Protein AF-A0A0F0FFL7-F1 (afdb_monomer)

Secondary structure (DSSP, 8-state):
-HHHHHTTS------GGGTHHHHHTTSS----GGGPPP-----------SS--HHHHHHHHHHHHHHHHSPP-

Structure (mmCIF, N/CA/C/O backbone):
data_AF-A0A0F0FFL7-F1
#
_entry.id   AF-A0A0F0FFL7-F1
#
loop_
_atom_site.group_PDB
_atom_site.id
_atom_site.type_symbol
_atom_site.label_atom_id
_atom_site.label_alt_id
_atom_site.label_comp_id
_atom_site.label_asym_id
_atom_site.label_entity_id
_atom_site.label_seq_id
_atom_site.pdbx_PDB_ins_code
_atom_site.Cartn_x
_atom_site.Cartn_y
_atom_site.Cartn_z
_atom_site.occupancy
_atom_site.B_iso_or_equiv
_atom_site.auth_seq_id
_atom_site.auth_comp_id
_atom_site.auth_asym_id
_atom_site.auth_atom_id
_atom_site.pdbx_PDB_model_num
ATOM 1 N N . MET A 1 1 ? -11.154 -6.710 -0.243 1.00 89.25 1 MET A N 1
ATOM 2 C CA . MET A 1 1 ? -10.637 -6.875 1.136 1.00 89.25 1 MET A CA 1
ATOM 3 C C . MET A 1 1 ? -11.004 -5.684 2.009 1.00 89.25 1 MET A C 1
ATOM 5 O O . MET A 1 1 ? -11.611 -5.919 3.042 1.00 89.25 1 MET A O 1
ATOM 9 N N . VAL A 1 2 ? -10.737 -4.443 1.578 1.00 95.44 2 VAL A N 1
ATOM 10 C CA . VAL A 1 2 ? -11.160 -3.216 2.292 1.00 95.44 2 VAL A CA 1
ATOM 11 C C . VAL A 1 2 ? -12.655 -3.219 2.630 1.00 95.44 2 VAL A C 1
ATOM 13 O O . VAL A 1 2 ? -13.006 -3.115 3.797 1.00 95.44 2 VAL A O 1
ATOM 16 N N . GLU A 1 3 ? -13.524 -3.474 1.648 1.00 96.25 3 GLU A N 1
ATOM 17 C CA . GLU A 1 3 ? -14.981 -3.536 1.871 1.00 96.25 3 GLU A CA 1
ATOM 18 C C . GLU A 1 3 ? -15.411 -4.561 2.929 1.00 96.25 3 GLU A C 1
ATOM 20 O O . GLU A 1 3 ? -16.312 -4.308 3.718 1.00 96.25 3 GLU A O 1
ATOM 25 N N . ALA A 1 4 ? -14.741 -5.716 2.997 1.00 96.12 4 ALA A N 1
ATOM 26 C CA . ALA A 1 4 ? -15.053 -6.729 4.002 1.00 96.12 4 ALA A CA 1
ATOM 27 C C . ALA A 1 4 ? -14.647 -6.272 5.414 1.00 96.12 4 ALA A C 1
ATOM 29 O O . ALA A 1 4 ? -15.368 -6.541 6.373 1.00 96.12 4 ALA A O 1
ATOM 30 N N . ALA A 1 5 ? -13.525 -5.555 5.541 1.00 97.12 5 ALA A N 1
ATOM 31 C CA . ALA A 1 5 ? -13.114 -4.948 6.805 1.00 97.12 5 ALA A CA 1
ATOM 32 C C . ALA A 1 5 ? -14.068 -3.816 7.223 1.00 97.12 5 ALA A C 1
ATOM 34 O O . ALA A 1 5 ? -14.468 -3.757 8.381 1.00 97.12 5 ALA A O 1
ATOM 35 N N . LEU A 1 6 ? -14.509 -2.981 6.274 1.00 97.12 6 LEU A N 1
ATOM 36 C CA . LEU A 1 6 ? -15.520 -1.943 6.513 1.00 97.12 6 LEU A CA 1
ATOM 37 C C . LEU A 1 6 ? -16.871 -2.525 6.947 1.00 97.12 6 LEU A C 1
ATOM 39 O O . LEU A 1 6 ? -17.550 -1.942 7.787 1.00 97.12 6 LEU A O 1
ATOM 43 N N . ALA A 1 7 ? -17.243 -3.689 6.415 1.00 97.56 7 ALA A N 1
ATOM 44 C CA . ALA A 1 7 ? -18.441 -4.423 6.812 1.00 97.56 7 ALA A CA 1
ATOM 45 C C . ALA A 1 7 ? -18.289 -5.196 8.141 1.00 97.56 7 ALA A C 1
ATOM 47 O O . ALA A 1 7 ? -19.224 -5.880 8.553 1.00 97.56 7 ALA A O 1
ATOM 48 N N . GLY A 1 8 ? -17.129 -5.131 8.808 1.00 95.81 8 GLY A N 1
ATOM 49 C CA . GLY A 1 8 ? -16.884 -5.816 10.082 1.00 95.81 8 GLY A CA 1
ATOM 50 C C . GLY A 1 8 ? -16.713 -7.335 9.969 1.00 95.81 8 GLY A C 1
ATOM 51 O O . GLY A 1 8 ? -16.829 -8.043 10.966 1.00 95.81 8 GLY A O 1
ATOM 52 N N . ILE A 1 9 ? -16.434 -7.852 8.770 1.00 97.12 9 ILE A N 1
ATOM 53 C CA . ILE A 1 9 ? -16.317 -9.296 8.502 1.00 97.12 9 ILE A CA 1
ATOM 54 C C . ILE A 1 9 ? -14.922 -9.827 8.890 1.00 97.12 9 ILE A C 1
ATOM 56 O O . ILE A 1 9 ? -14.735 -11.030 9.060 1.00 97.12 9 ILE A O 1
ATOM 60 N N . GLY A 1 10 ? -13.928 -8.949 9.058 1.00 94.50 10 GLY A N 1
ATOM 61 C CA . GLY A 1 10 ? -12.587 -9.343 9.484 1.00 94.50 10 GLY A CA 1
ATOM 62 C C . GLY A 1 10 ? -11.552 -8.224 9.400 1.00 94.50 10 GLY A C 1
ATOM 63 O O . GLY A 1 10 ? -11.887 -7.044 9.341 1.00 94.50 10 GLY A O 1
ATOM 64 N N . ILE A 1 11 ? -10.278 -8.620 9.386 1.00 95.3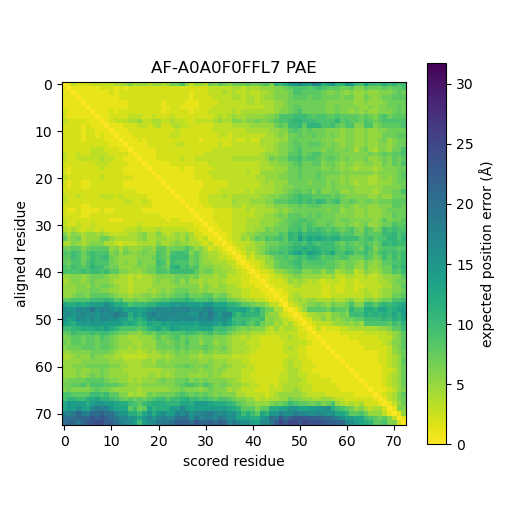8 11 ILE A N 1
ATOM 65 C CA . ILE A 1 1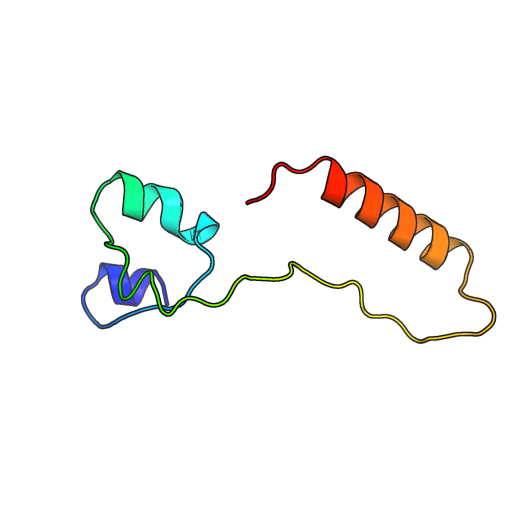1 ? -9.112 -7.729 9.306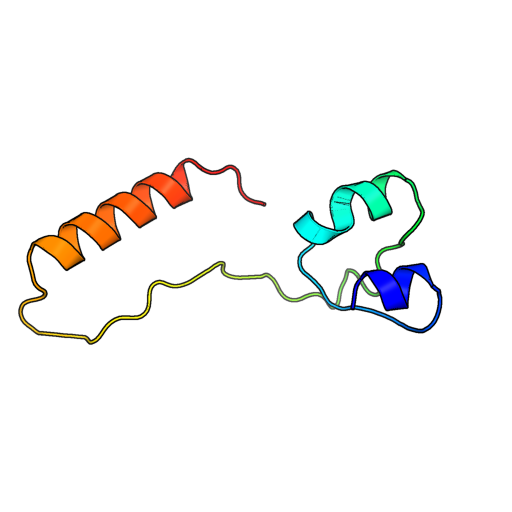 1.00 95.38 11 ILE A CA 1
ATOM 66 C C . ILE A 1 11 ? -8.547 -7.774 7.882 1.00 95.38 11 ILE A C 1
ATOM 68 O O . ILE A 1 11 ? -8.495 -8.837 7.264 1.00 95.38 11 ILE A O 1
ATOM 72 N N . ALA A 1 12 ? -8.094 -6.631 7.367 1.00 94.38 12 ALA A N 1
ATOM 73 C CA . ALA A 1 12 ? -7.413 -6.538 6.081 1.00 94.38 12 ALA A CA 1
ATOM 74 C C . ALA A 1 12 ? -5.994 -5.992 6.265 1.00 94.38 12 ALA A C 1
ATOM 76 O O . ALA A 1 12 ? -5.791 -5.006 6.968 1.00 94.38 12 ALA A O 1
ATOM 77 N N . TRP A 1 13 ? -5.026 -6.619 5.596 1.00 92.44 13 TRP A N 1
ATOM 78 C CA . TRP A 1 13 ? -3.685 -6.072 5.424 1.00 92.44 13 TRP A CA 1
ATOM 79 C C . TRP A 1 13 ? -3.569 -5.546 3.997 1.00 92.44 13 TRP A C 1
ATOM 81 O O . TRP A 1 13 ? -3.601 -6.317 3.036 1.00 92.44 13 TRP A O 1
ATOM 91 N N . VAL A 1 14 ? -3.546 -4.224 3.866 1.00 91.38 14 VAL A N 1
ATOM 92 C CA . VAL A 1 14 ? -3.570 -3.503 2.591 1.00 91.38 14 VAL A CA 1
ATOM 93 C C . VAL A 1 14 ? -2.670 -2.269 2.683 1.00 91.38 14 VAL A C 1
ATOM 95 O O . VA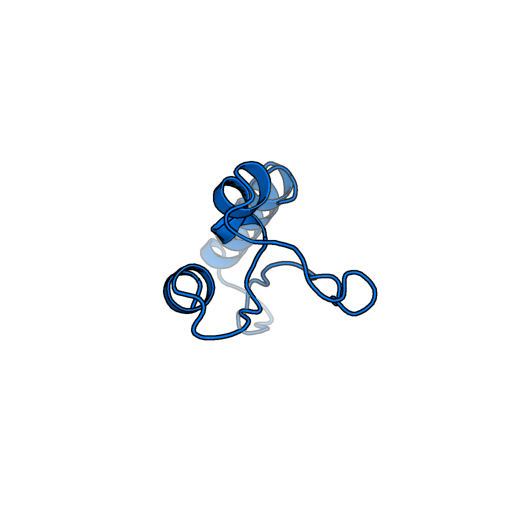L A 1 14 ? -2.396 -1.813 3.794 1.00 91.38 14 VAL A O 1
ATOM 98 N N . PRO A 1 15 ? -2.217 -1.721 1.544 1.00 89.69 15 PRO A N 1
ATOM 99 C CA . PRO A 1 15 ? -1.540 -0.428 1.503 1.00 89.69 15 PRO A CA 1
ATOM 100 C C . PRO A 1 15 ? -2.360 0.684 2.176 1.00 89.69 15 PRO A C 1
ATOM 102 O O . PRO A 1 15 ? -3.579 0.751 2.009 1.00 89.69 15 PRO A O 1
ATOM 105 N N . GLU A 1 16 ? -1.688 1.537 2.951 1.00 88.62 16 GLU A N 1
ATOM 106 C CA . GLU A 1 16 ? -2.328 2.587 3.755 1.00 88.62 16 GLU A CA 1
ATOM 107 C C . GLU A 1 16 ? -3.037 3.635 2.887 1.00 88.62 16 GLU A C 1
ATOM 109 O O . GLU A 1 16 ? -4.130 4.087 3.225 1.00 88.62 16 GLU A O 1
ATOM 114 N N . ASP A 1 17 ? -2.481 3.944 1.716 1.00 87.88 17 ASP A N 1
ATOM 115 C CA . ASP A 1 17 ? -3.053 4.869 0.734 1.00 87.88 17 ASP A CA 1
ATOM 116 C C . ASP A 1 17 ? -4.451 4.449 0.251 1.00 87.88 17 ASP A C 1
ATOM 118 O O . ASP A 1 17 ? -5.305 5.302 0.010 1.00 87.88 17 ASP A O 1
ATOM 122 N N . GLN A 1 18 ? -4.734 3.145 0.182 1.00 92.06 18 GLN A N 1
ATOM 123 C CA . GLN A 1 18 ? -6.058 2.629 -0.186 1.00 92.06 18 GLN A CA 1
ATOM 124 C C . GLN A 1 18 ? -7.114 2.848 0.903 1.00 92.06 18 GLN A C 1
ATOM 126 O O . GLN A 1 18 ? -8.309 2.746 0.624 1.00 92.06 18 GLN A O 1
ATOM 131 N N . VAL A 1 19 ? -6.696 3.109 2.143 1.00 94.88 19 VAL A N 1
ATOM 132 C CA . VAL A 1 19 ? -7.587 3.225 3.306 1.00 94.88 19 VAL A CA 1
ATOM 133 C C . VAL A 1 19 ? -7.432 4.537 4.071 1.00 94.88 19 VAL A C 1
ATOM 135 O O . VAL A 1 19 ? -8.124 4.726 5.070 1.00 94.88 19 VAL A O 1
ATOM 138 N N . ALA A 1 20 ? -6.596 5.464 3.600 1.00 94.56 20 ALA A N 1
ATOM 139 C CA . ALA A 1 20 ? -6.274 6.714 4.286 1.00 94.56 20 ALA A CA 1
ATOM 140 C C . ALA A 1 20 ? -7.527 7.509 4.697 1.00 94.56 20 ALA A C 1
ATOM 142 O O . ALA A 1 20 ? -7.653 7.925 5.848 1.00 94.56 20 ALA A O 1
ATOM 143 N N . GLU A 1 21 ? -8.513 7.646 3.805 1.00 96.00 21 GLU A N 1
ATOM 144 C CA . GLU A 1 21 ? -9.779 8.325 4.121 1.00 96.00 21 GLU A CA 1
ATOM 145 C C . GLU A 1 21 ? -10.615 7.571 5.165 1.00 96.00 21 GLU A C 1
ATOM 147 O O . GLU A 1 21 ? -11.303 8.172 5.995 1.00 96.00 21 GLU A O 1
ATOM 152 N N . HIS A 1 22 ? -10.578 6.240 5.144 1.00 96.75 22 HIS A N 1
ATOM 153 C CA . HIS A 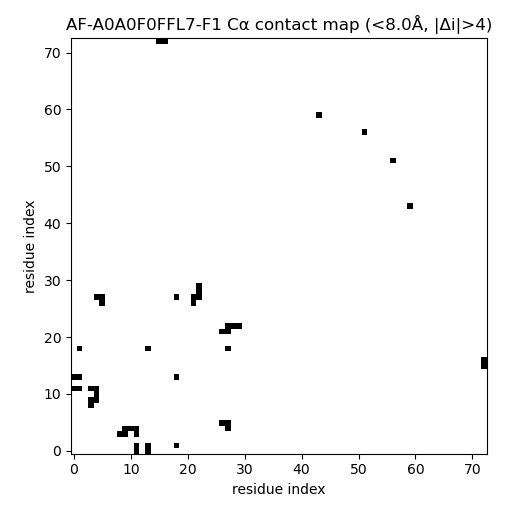1 22 ? -11.289 5.403 6.106 1.00 96.75 22 HIS A CA 1
ATOM 154 C C . HIS A 1 22 ? -10.647 5.458 7.495 1.00 96.75 22 HIS A C 1
ATOM 156 O O . HIS A 1 22 ? -11.374 5.472 8.487 1.00 96.75 22 HIS A O 1
ATOM 162 N N . LEU A 1 23 ? -9.317 5.552 7.563 1.00 95.56 23 LEU A N 1
ATOM 163 C CA . LEU A 1 23 ? -8.577 5.782 8.803 1.00 95.56 23 LEU A CA 1
ATOM 164 C C . LEU A 1 23 ? -8.849 7.191 9.348 1.00 95.56 23 LEU A C 1
ATOM 166 O O . LEU A 1 23 ? -9.216 7.338 10.511 1.00 95.56 23 LEU A O 1
ATOM 170 N N . ALA A 1 24 ? -8.768 8.219 8.497 1.00 96.94 24 ALA A N 1
ATOM 171 C CA . ALA A 1 24 ? -9.032 9.607 8.881 1.00 96.94 24 ALA A CA 1
ATOM 172 C C . ALA A 1 24 ? -10.474 9.828 9.373 1.00 96.94 24 ALA A C 1
ATOM 174 O O . ALA A 1 24 ? -10.705 10.603 10.298 1.00 96.94 24 ALA A O 1
ATOM 175 N N . SER A 1 25 ? -11.446 9.125 8.783 1.00 96.94 25 SER A N 1
ATOM 176 C CA . SER A 1 25 ? -12.854 9.159 9.212 1.00 96.94 25 SER A CA 1
ATOM 177 C C . SER A 1 25 ? -13.179 8.228 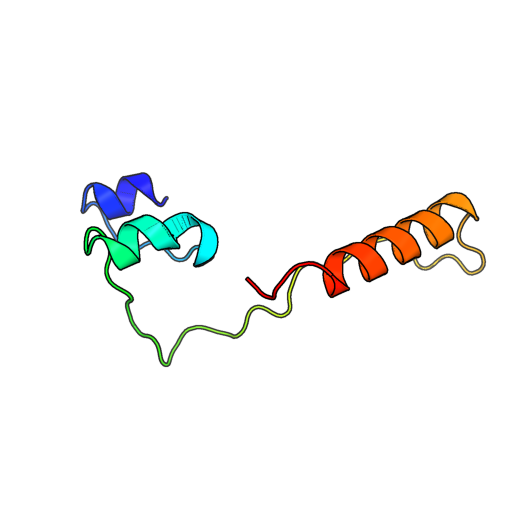10.387 1.00 96.94 25 SER A C 1
ATOM 179 O O . SER A 1 25 ? -14.328 8.197 10.824 1.00 96.94 25 SER A O 1
ATOM 181 N N . GLY A 1 26 ? -12.213 7.451 10.890 1.00 96.31 26 GLY A N 1
ATOM 182 C CA . GLY A 1 26 ? -12.420 6.490 11.979 1.00 96.31 26 GLY A CA 1
ATOM 183 C C . GLY A 1 26 ? -13.281 5.276 11.609 1.00 96.31 26 GLY A C 1
ATOM 184 O O . GLY A 1 26 ? -13.685 4.520 12.489 1.00 96.31 26 GLY A O 1
ATOM 185 N N . ARG A 1 27 ? -13.570 5.072 10.315 1.00 97.00 27 ARG A N 1
ATOM 186 C CA . ARG A 1 27 ? -14.296 3.891 9.811 1.00 97.00 27 ARG A CA 1
ATOM 187 C C . ARG A 1 27 ? -13.445 2.626 9.867 1.00 97.00 27 ARG A C 1
ATOM 189 O O . ARG A 1 27 ? -13.986 1.531 9.974 1.00 97.00 27 ARG A O 1
ATOM 196 N N . LEU A 1 28 ? -12.128 2.784 9.778 1.00 96.94 28 LEU A N 1
ATOM 197 C CA . LEU A 1 28 ? -11.146 1.740 10.038 1.00 96.94 28 LEU A CA 1
ATOM 198 C C . LEU A 1 28 ? -10.189 2.218 11.124 1.00 96.94 28 LEU A C 1
ATOM 200 O O . LEU A 1 28 ? -9.978 3.417 11.297 1.00 96.94 28 LEU A O 1
ATOM 204 N N . ILE A 1 29 ? -9.584 1.263 11.824 1.00 95.31 29 ILE A N 1
ATOM 205 C CA . ILE A 1 29 ? -8.545 1.522 12.818 1.00 95.31 29 ILE A CA 1
ATOM 206 C C . ILE A 1 29 ? -7.296 0.698 12.490 1.00 95.31 29 ILE A C 1
ATOM 208 O O . ILE A 1 29 ? -7.424 -0.442 12.032 1.00 95.31 29 ILE A O 1
ATOM 212 N N . PRO A 1 30 ? -6.087 1.239 12.716 1.00 93.56 30 PRO A N 1
ATOM 213 C CA . PRO A 1 30 ? -4.858 0.482 12.539 1.00 93.56 30 PRO A CA 1
ATOM 214 C C . PRO A 1 30 ? -4.743 -0.599 13.619 1.00 93.56 30 PRO A C 1
ATOM 216 O O . PRO A 1 30 ? -5.017 -0.359 14.797 1.00 93.56 30 PRO A O 1
ATOM 219 N N . LEU A 1 31 ? -4.302 -1.792 13.222 1.00 93.38 31 LEU A N 1
ATOM 220 C CA . LEU A 1 31 ? -4.069 -2.918 14.123 1.00 93.38 31 LEU A CA 1
ATOM 221 C C . LEU A 1 31 ? -2.590 -3.298 14.109 1.00 93.38 31 LEU A C 1
ATOM 223 O O . LEU A 1 31 ? -1.965 -3.327 13.054 1.00 93.38 31 LEU A O 1
ATOM 227 N N . LEU A 1 32 ? -2.049 -3.624 15.287 1.00 91.81 32 LEU A N 1
ATOM 228 C CA . LEU A 1 32 ? -0.677 -4.121 15.464 1.00 91.81 32 LEU A CA 1
ATOM 229 C C . LEU A 1 32 ? 0.407 -3.244 14.787 1.00 91.81 32 LEU A C 1
ATOM 231 O O . LEU A 1 32 ? 1.236 -3.769 14.044 1.00 91.81 32 LEU A O 1
ATOM 235 N N . PRO A 1 33 ? 0.477 -1.925 15.057 1.00 85.88 33 PRO A N 1
ATOM 236 C CA . PRO A 1 33 ? 1.395 -1.020 14.353 1.00 85.88 33 PRO A CA 1
ATOM 237 C C . PRO A 1 33 ? 2.879 -1.415 14.474 1.00 85.88 33 PRO A C 1
ATOM 239 O O . PRO A 1 33 ? 3.659 -1.164 13.565 1.00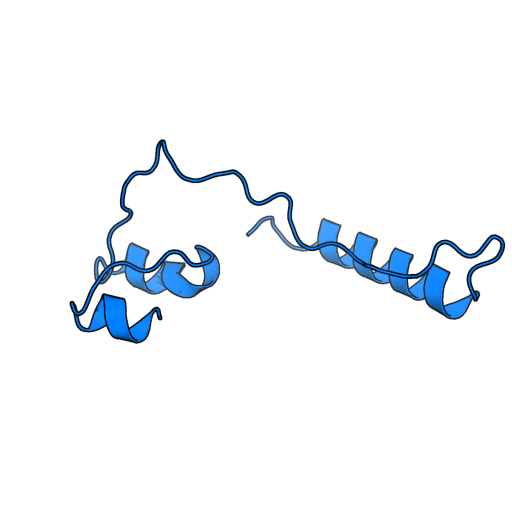 85.88 33 PRO A O 1
ATOM 242 N N . GLY A 1 34 ? 3.274 -2.092 15.559 1.00 88.31 34 GLY A N 1
ATOM 243 C CA . GLY A 1 34 ? 4.644 -2.591 15.750 1.00 88.31 34 GLY A CA 1
ATOM 244 C C . GLY A 1 34 ? 5.003 -3.853 14.955 1.00 88.31 34 GLY A C 1
ATOM 245 O O . GLY A 1 34 ? 6.142 -4.301 15.027 1.00 88.31 34 GLY A O 1
ATOM 246 N N . TRP A 1 35 ? 4.048 -4.444 14.234 1.00 88.38 35 TRP A N 1
ATOM 247 C CA . TRP A 1 35 ? 4.220 -5.699 13.492 1.00 88.38 35 TRP A CA 1
ATOM 248 C C . TRP A 1 35 ? 4.114 -5.515 11.975 1.00 88.38 35 TRP A C 1
ATOM 250 O O . TRP A 1 35 ? 4.229 -6.489 11.233 1.00 88.38 35 TRP A O 1
ATOM 260 N N . SER A 1 36 ? 3.899 -4.283 11.503 1.00 83.31 36 SER A N 1
ATOM 261 C CA . SER A 1 36 ? 3.813 -4.001 10.073 1.00 83.31 36 SER A CA 1
ATOM 262 C C . SER A 1 36 ? 5.219 -3.881 9.471 1.00 83.31 36 SER A C 1
ATOM 264 O O . SER A 1 36 ? 5.995 -3.029 9.913 1.00 83.31 36 SER A O 1
ATOM 266 N N . PRO A 1 37 ? 5.593 -4.719 8.487 1.00 80.62 37 PRO A N 1
ATOM 267 C CA . PRO A 1 37 ? 6.879 -4.588 7.821 1.00 80.62 37 PRO A CA 1
ATOM 268 C C . PRO A 1 37 ? 6.907 -3.317 6.965 1.00 80.62 37 PRO A C 1
ATOM 270 O O . PRO A 1 37 ? 5.902 -2.925 6.373 1.00 80.62 37 PRO A O 1
ATOM 273 N N . SER A 1 38 ? 8.085 -2.702 6.850 1.00 80.88 38 SER A N 1
ATOM 274 C CA . SER A 1 38 ? 8.286 -1.610 5.897 1.00 80.88 38 SER A CA 1
ATOM 275 C C . SER A 1 38 ? 8.085 -2.121 4.470 1.00 80.88 38 SER A C 1
ATOM 277 O O . SER A 1 38 ? 8.642 -3.156 4.091 1.00 80.88 38 SER A O 1
ATOM 279 N N . PHE A 1 39 ? 7.289 -1.402 3.678 1.00 81.44 39 PHE A N 1
ATOM 280 C CA . PHE A 1 39 ? 7.114 -1.697 2.264 1.00 81.44 39 PHE A CA 1
ATOM 281 C C . PHE A 1 39 ? 8.282 -1.078 1.480 1.00 81.44 39 PHE A C 1
ATOM 283 O O . PHE A 1 39 ? 8.370 0.147 1.396 1.00 81.44 39 PHE A O 1
ATOM 290 N N . PRO A 1 40 ? 9.176 -1.880 0.868 1.00 80.00 40 PRO A N 1
ATOM 291 C CA . PRO A 1 40 ? 10.360 -1.360 0.175 1.00 80.00 40 PRO A CA 1
ATOM 292 C C . PRO A 1 40 ? 10.027 -0.639 -1.143 1.00 80.00 40 PRO A C 1
ATOM 294 O O . PRO A 1 40 ? 10.928 -0.157 -1.827 1.00 80.00 40 PRO A O 1
ATOM 297 N N . GLY A 1 41 ? 8.745 -0.570 -1.507 1.00 83.25 41 GLY A N 1
ATOM 298 C CA . GLY A 1 41 ? 8.270 0.024 -2.745 1.00 83.25 41 GLY A CA 1
ATOM 299 C C . GLY A 1 41 ? 8.117 -0.987 -3.878 1.00 83.25 41 GLY A C 1
ATOM 300 O O . GLY A 1 41 ? 8.404 -2.179 -3.757 1.00 83.25 41 GLY A O 1
ATOM 301 N N . LEU A 1 42 ? 7.629 -0.483 -5.009 1.00 85.06 42 LEU A N 1
ATOM 302 C CA . LEU A 1 42 ? 7.466 -1.260 -6.232 1.00 85.06 42 LEU A CA 1
ATOM 303 C C . LEU A 1 42 ? 8.802 -1.402 -6.969 1.00 85.06 42 LEU A C 1
ATOM 305 O O . LEU A 1 42 ? 9.563 -0.443 -7.101 1.00 85.06 42 LEU A O 1
ATOM 309 N N . CYS A 1 43 ? 9.042 -2.587 -7.528 1.00 88.62 43 CYS A N 1
ATOM 310 C CA . CYS A 1 43 ? 10.231 -2.885 -8.319 1.00 88.62 43 CYS A CA 1
ATOM 311 C C . CYS A 1 43 ? 9.890 -3.020 -9.807 1.00 88.62 43 CYS A C 1
ATOM 313 O O . CYS A 1 43 ? 8.903 -3.649 -10.185 1.00 88.62 43 CYS A O 1
ATOM 315 N N . LEU A 1 44 ? 10.760 -2.486 -10.664 1.00 89.94 44 LEU A N 1
ATOM 316 C CA . LEU A 1 44 ? 10.749 -2.755 -12.102 1.00 89.94 44 LEU A CA 1
ATOM 317 C C . LEU A 1 44 ? 11.499 -4.059 -12.377 1.00 89.94 44 LEU A C 1
ATOM 319 O O . LEU A 1 44 ? 12.721 -4.111 -12.240 1.00 89.94 44 LEU A O 1
ATOM 323 N N . TYR A 1 45 ? 10.771 -5.098 -12.779 1.00 90.75 45 TYR A N 1
ATOM 324 C CA . TYR A 1 45 ? 11.340 -6.399 -13.123 1.00 90.75 45 TYR A CA 1
ATOM 325 C C . TYR A 1 45 ? 11.501 -6.546 -14.640 1.00 90.75 45 TYR A C 1
ATOM 327 O O . TYR A 1 45 ? 10.532 -6.436 -15.390 1.00 90.75 45 TYR A O 1
ATOM 335 N N . TYR A 1 46 ? 12.727 -6.798 -15.097 1.00 88.75 46 TYR A N 1
ATOM 336 C CA . TYR A 1 46 ? 13.046 -7.088 -16.495 1.00 88.75 46 TYR A CA 1
ATOM 337 C C . TYR A 1 46 ? 14.296 -7.982 -16.588 1.00 88.75 46 TYR A C 1
ATOM 339 O O . TYR A 1 46 ? 15.124 -7.962 -15.673 1.00 88.75 46 TYR A O 1
ATOM 347 N N . PRO A 1 47 ? 14.468 -8.763 -17.674 1.00 87.88 47 PRO A N 1
ATOM 348 C CA . PRO A 1 47 ? 15.625 -9.638 -17.839 1.00 87.88 47 PRO A CA 1
ATOM 349 C C . PRO A 1 47 ? 16.955 -8.882 -17.788 1.00 87.88 47 PRO A C 1
ATOM 351 O O . PRO A 1 47 ? 17.118 -7.832 -18.419 1.00 87.88 47 PRO A O 1
ATOM 354 N N . ALA A 1 48 ? 17.932 -9.459 -17.087 1.00 80.06 48 ALA A N 1
ATOM 355 C CA . ALA A 1 48 ? 19.302 -8.962 -17.039 1.00 80.06 48 ALA A CA 1
ATOM 356 C C . ALA A 1 48 ? 20.033 -9.256 -18.362 1.00 80.06 48 ALA A C 1
ATOM 358 O O . ALA A 1 48 ? 20.861 -10.159 -18.462 1.00 80.06 48 ALA A O 1
ATOM 359 N N . ASN A 1 49 ? 19.708 -8.494 -19.404 1.00 84.94 49 ASN A N 1
ATOM 360 C CA . ASN A 1 49 ? 20.401 -8.570 -20.685 1.00 84.94 49 ASN A CA 1
ATOM 361 C C . ASN A 1 49 ? 21.703 -7.768 -20.621 1.00 84.94 49 ASN A C 1
ATOM 363 O O . ASN A 1 49 ? 21.712 -6.635 -20.142 1.00 84.94 49 ASN A O 1
ATOM 367 N N . ARG A 1 50 ? 22.788 -8.308 -21.191 1.00 80.06 50 ARG A N 1
ATOM 368 C CA . ARG A 1 50 ? 24.083 -7.605 -21.287 1.00 80.06 50 ARG A CA 1
ATOM 369 C C . ARG A 1 50 ? 23.965 -6.252 -22.004 1.00 80.06 50 ARG A C 1
ATOM 371 O O . ARG A 1 50 ? 24.668 -5.307 -21.664 1.00 80.06 50 ARG A O 1
ATOM 378 N N . HIS A 1 51 ? 23.039 -6.160 -22.961 1.00 85.12 51 HIS A N 1
ATOM 379 C CA . HIS A 1 51 ? 22.683 -4.935 -23.673 1.00 85.12 51 HIS A CA 1
ATOM 380 C C . HIS A 1 51 ? 21.155 -4.770 -23.686 1.00 85.12 51 HIS A C 1
ATOM 382 O O . HIS A 1 51 ? 20.492 -5.285 -24.588 1.00 85.12 51 HIS A O 1
ATOM 388 N N . PRO A 1 52 ? 20.557 -4.093 -22.689 1.00 84.06 52 PRO A N 1
ATOM 389 C CA . PRO A 1 52 ? 19.123 -3.830 -22.707 1.00 84.06 52 PRO A CA 1
ATOM 390 C C . PRO A 1 52 ? 18.778 -2.901 -23.883 1.00 84.06 52 PRO A C 1
ATOM 392 O O . PRO A 1 52 ? 19.558 -1.980 -24.160 1.00 84.06 52 PRO A O 1
ATOM 395 N N . PRO A 1 53 ? 17.628 -3.089 -24.560 1.00 90.94 53 PRO A N 1
ATOM 396 C CA . PRO A 1 53 ? 17.173 -2.185 -25.614 1.00 90.94 53 PRO A CA 1
ATOM 397 C C . PRO A 1 53 ? 17.154 -0.727 -25.140 1.00 90.94 53 PRO A C 1
ATOM 399 O O . PRO A 1 53 ? 16.848 -0.449 -23.978 1.00 90.94 53 PRO A O 1
ATOM 402 N N . SER A 1 54 ? 17.457 0.218 -26.034 1.00 92.19 54 SER A N 1
ATOM 403 C CA . SER A 1 54 ? 17.472 1.655 -25.713 1.00 92.19 54 SER A CA 1
ATOM 404 C C . SER A 1 54 ? 16.144 2.127 -25.119 1.00 92.19 54 SER A C 1
ATOM 406 O O . SER A 1 54 ? 16.144 2.818 -24.103 1.00 92.19 54 SER A O 1
ATOM 408 N N . ALA A 1 55 ? 15.026 1.674 -25.688 1.00 93.00 55 ALA A N 1
ATOM 409 C CA . ALA A 1 55 ? 13.685 1.970 -25.196 1.00 93.00 55 ALA A CA 1
ATOM 410 C C . ALA A 1 55 ? 13.476 1.524 -23.738 1.00 93.00 55 ALA A C 1
ATOM 412 O O . ALA A 1 55 ? 12.958 2.294 -22.936 1.00 93.00 55 ALA A O 1
ATOM 413 N N . LEU A 1 56 ? 13.939 0.323 -23.361 1.00 92.62 56 LEU A N 1
ATOM 414 C CA . LEU A 1 56 ? 13.811 -0.184 -21.990 1.00 92.62 56 LEU A CA 1
ATOM 415 C C . LEU A 1 56 ? 14.651 0.634 -21.004 1.00 92.62 56 LEU A C 1
ATOM 417 O O . LEU A 1 56 ? 14.186 0.924 -19.905 1.00 92.62 56 LEU A O 1
ATOM 421 N N . ARG A 1 57 ? 15.869 1.037 -21.396 1.00 90.94 57 ARG A N 1
ATOM 422 C CA . ARG A 1 57 ? 16.712 1.904 -20.556 1.00 90.94 57 ARG A CA 1
ATOM 423 C C . ARG A 1 57 ? 16.048 3.255 -20.304 1.00 90.94 57 ARG A C 1
ATOM 425 O O . ARG A 1 57 ? 15.978 3.682 -19.157 1.00 90.94 57 ARG A O 1
ATOM 432 N N . LEU A 1 58 ? 15.545 3.890 -21.363 1.00 95.06 58 LEU A N 1
ATOM 433 C CA . LEU A 1 58 ? 14.861 5.182 -21.275 1.00 95.06 58 LEU A CA 1
ATOM 4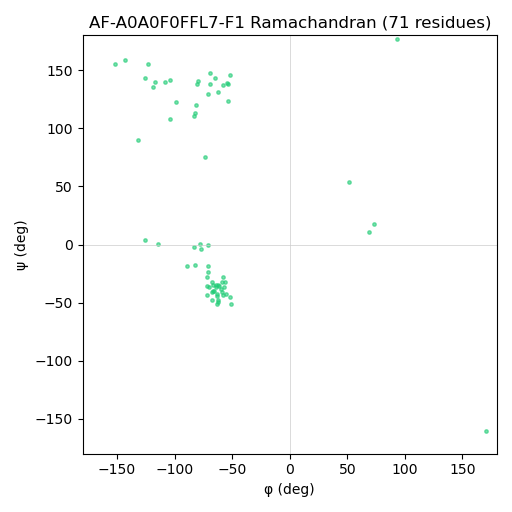34 C C . LEU A 1 58 ? 13.582 5.083 -20.441 1.00 95.06 58 LEU A C 1
ATOM 436 O O . LEU A 1 58 ? 13.342 5.927 -19.585 1.00 95.06 58 LEU A O 1
ATOM 440 N N . PHE A 1 59 ? 12.797 4.022 -20.631 1.00 94.81 59 PHE A N 1
ATOM 441 C CA . PHE A 1 59 ? 11.603 3.773 -19.830 1.00 94.81 59 PHE A CA 1
ATOM 442 C C . PHE A 1 59 ? 11.941 3.578 -18.348 1.00 94.81 59 PHE A C 1
ATOM 444 O O . PHE A 1 59 ? 11.365 4.245 -17.493 1.00 94.81 59 PHE A O 1
ATOM 451 N N . ALA A 1 60 ? 12.910 2.714 -18.031 1.00 92.75 60 ALA A N 1
ATOM 452 C CA . ALA A 1 60 ? 13.330 2.479 -16.653 1.00 92.75 60 ALA A CA 1
ATOM 453 C C . ALA A 1 60 ? 13.851 3.761 -15.984 1.00 92.75 60 ALA A C 1
ATOM 455 O O . ALA A 1 60 ? 13.565 3.993 -14.810 1.00 92.75 60 ALA A O 1
ATOM 456 N N . GLN A 1 61 ? 14.583 4.603 -16.719 1.00 93.56 61 GLN A N 1
ATOM 457 C CA . GLN A 1 61 ? 15.012 5.914 -16.236 1.00 93.56 61 GLN A CA 1
ATOM 458 C C . GLN A 1 61 ? 13.812 6.832 -15.960 1.00 93.56 61 GLN A C 1
ATOM 460 O O . GLN A 1 61 ? 13.693 7.352 -14.853 1.00 93.56 61 GLN A O 1
ATOM 465 N N . ALA A 1 62 ? 12.894 6.974 -16.919 1.00 94.88 62 ALA A N 1
ATOM 466 C CA . ALA A 1 62 ? 11.712 7.820 -16.772 1.00 94.88 62 ALA A CA 1
ATOM 467 C C . ALA A 1 62 ? 10.837 7.396 -15.581 1.00 94.88 62 ALA A C 1
ATOM 469 O O . ALA A 1 62 ? 10.372 8.244 -14.819 1.00 94.88 62 ALA A O 1
ATOM 470 N N . VAL A 1 63 ? 10.653 6.088 -15.368 1.00 93.75 63 VAL A N 1
ATOM 471 C CA . VAL A 1 63 ? 9.905 5.566 -14.214 1.00 93.75 63 VAL A CA 1
ATOM 472 C C . VAL A 1 63 ? 10.624 5.866 -12.898 1.00 93.75 63 VAL A C 1
ATOM 474 O O . VAL A 1 63 ? 9.962 6.240 -11.934 1.00 93.75 63 VAL A O 1
ATOM 477 N N . ARG A 1 64 ? 11.959 5.758 -12.838 1.00 90.38 64 ARG A N 1
ATOM 478 C CA . ARG A 1 64 ? 12.733 6.119 -11.634 1.00 90.38 64 ARG 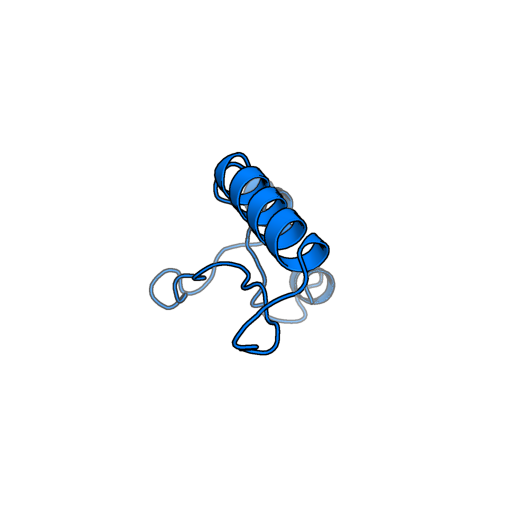A CA 1
ATOM 479 C C . ARG A 1 64 ? 12.603 7.607 -11.300 1.00 90.38 64 ARG A C 1
ATOM 481 O O . ARG A 1 64 ? 12.371 7.945 -10.145 1.00 90.38 64 ARG A O 1
ATOM 488 N N . GLU A 1 65 ? 12.702 8.480 -12.301 1.00 92.38 65 GLU A N 1
ATOM 489 C CA . GLU A 1 65 ? 12.528 9.933 -12.140 1.00 92.38 65 GLU A CA 1
ATOM 490 C C . GLU A 1 65 ? 11.091 10.323 -11.777 1.00 92.38 65 GLU A C 1
ATOM 492 O O . GLU A 1 65 ? 10.840 11.332 -11.119 1.00 92.38 65 GLU A O 1
ATOM 497 N N . TRP A 1 66 ? 10.107 9.568 -12.252 1.00 90.31 66 TRP A N 1
ATOM 498 C CA . TRP A 1 66 ? 8.718 9.748 -11.852 1.00 90.31 66 TRP A CA 1
ATOM 499 C C . TRP A 1 66 ? 8.486 9.280 -10.412 1.00 90.31 66 TRP A C 1
ATOM 501 O O . TRP A 1 66 ? 7.859 9.999 -9.638 1.00 90.31 66 TRP A O 1
ATOM 511 N N . ALA A 1 67 ? 9.040 8.126 -10.031 1.00 86.81 67 ALA A N 1
ATOM 512 C CA . ALA A 1 67 ? 8.920 7.577 -8.684 1.00 86.81 67 ALA A CA 1
ATOM 513 C C . ALA A 1 67 ? 9.586 8.475 -7.630 1.00 86.81 67 ALA A C 1
ATOM 515 O O . ALA A 1 67 ? 9.027 8.634 -6.553 1.00 86.81 67 ALA A O 1
ATOM 516 N N . SER A 1 68 ? 10.718 9.118 -7.944 1.00 84.94 68 SER A N 1
ATOM 517 C CA . SER A 1 68 ? 11.378 10.065 -7.029 1.00 84.94 68 SER A CA 1
ATOM 518 C C . SER A 1 68 ? 10.626 11.387 -6.847 1.00 84.94 68 SER A C 1
ATOM 520 O O . SER A 1 68 ? 10.822 12.069 -5.845 1.00 84.94 68 SER A O 1
ATOM 522 N N . ARG A 1 69 ? 9.783 11.769 -7.817 1.00 83.31 69 ARG A N 1
ATOM 523 C CA . ARG A 1 69 ? 8.944 12.978 -7.758 1.00 83.31 69 ARG A CA 1
ATOM 524 C C . ARG A 1 69 ? 7.586 12.737 -7.117 1.00 83.31 69 ARG A C 1
ATOM 526 O O . ARG A 1 69 ? 6.929 13.702 -6.732 1.00 83.31 69 ARG A O 1
ATOM 533 N N . ARG A 1 70 ? 7.140 11.482 -7.026 1.00 70.75 70 ARG A N 1
ATOM 534 C CA . ARG A 1 70 ? 5.954 11.165 -6.235 1.00 70.75 70 ARG A CA 1
ATOM 535 C C . ARG A 1 70 ? 6.325 11.326 -4.759 1.00 70.75 70 ARG A C 1
ATOM 537 O O . ARG A 1 70 ? 7.349 10.781 -4.350 1.00 70.75 70 ARG A O 1
ATOM 544 N N . PRO A 1 71 ? 5.533 12.062 -3.962 1.00 58.44 71 PRO A N 1
ATOM 545 C CA . PRO A 1 71 ? 5.686 12.004 -2.517 1.00 58.44 71 PRO A CA 1
ATOM 546 C C . PRO A 1 71 ? 5.588 10.539 -2.080 1.00 58.44 71 PRO A C 1
ATOM 548 O O . PRO A 1 71 ? 4.799 9.780 -2.652 1.00 58.44 71 PRO A O 1
ATOM 551 N N . ALA A 1 72 ? 6.441 10.144 -1.131 1.00 56.12 72 ALA A N 1
ATOM 552 C CA . ALA A 1 72 ? 6.350 8.832 -0.507 1.00 56.12 72 ALA A CA 1
ATOM 553 C C . ALA A 1 72 ? 4.920 8.666 0.029 1.00 56.12 72 ALA A C 1
ATOM 555 O O . ALA A 1 72 ? 4.435 9.547 0.740 1.00 56.12 72 ALA A O 1
ATOM 556 N N . LEU A 1 73 ? 4.256 7.603 -0.430 1.00 51.72 73 LEU A N 1
ATOM 557 C CA . LEU A 1 73 ? 2.927 7.181 0.009 1.00 51.72 73 LEU A CA 1
ATOM 558 C C . LEU A 1 73 ? 2.994 6.693 1.454 1.00 51.72 73 LEU A C 1
ATOM 560 O O . LEU A 1 73 ? 3.958 5.949 1.754 1.00 51.72 73 LEU A O 1
#

Foldseek 3Di:
DVVCVLVVVDDDDDDCVVCVVCCVVVSDDDDPPVPDDDDPDDDDDDDPDPDDDPVVVVVVVVVVVVVVPDPDD

pLDDT: mean 89.19, std 8.92, range [51.72, 97.56]

Solvent-accessible surface area (backbone atoms only — not comparable to full-atom values): 5010 Å² total; per-residue (Å²): 99,67,67,44,32,67,70,68,76,53,88,66,92,71,68,61,82,84,40,45,69,38,45,76,70,64,69,41,78,93,73,65,79,94,72,64,76,84,79,93,70,91,80,90,86,74,83,91,52,97,73,65,55,68,68,58,52,53,48,55,48,52,50,51,59,50,57,72,68,46,76,87,127

Sequence (73 aa):
MVEAALAGIGIAWVPEDQVAEHLASGRLIPLLPGWSPSFPGLCLYYPANRHPPSALRLFAQAVREWASRRPAL

Mean predicted aligned error: 5.74 Å

Radius of gyration: 17.93 Å; Cα contacts (8 Å, |Δi|>4): 25; chains: 1; bounding box: 42×23×42 Å